Protein AF-A0A2A3XA83-F1 (afdb_monomer)

Structure (mmCIF, N/CA/C/O backbone):
data_AF-A0A2A3XA83-F1
#
_entry.id   AF-A0A2A3XA83-F1
#
loop_
_atom_site.group_PDB
_atom_site.id
_atom_site.type_symbol
_atom_site.label_atom_id
_atom_site.label_alt_id
_atom_site.label_comp_id
_atom_site.label_asym_id
_atom_site.label_entity_id
_atom_site.label_seq_id
_atom_site.pdbx_PDB_ins_code
_atom_site.Cartn_x
_atom_site.Cartn_y
_atom_site.Cartn_z
_atom_site.occupancy
_atom_site.B_iso_or_equiv
_atom_site.auth_seq_id
_atom_site.auth_comp_id
_atom_site.auth_asym_id
_atom_site.auth_atom_id
_atom_site.pdbx_PDB_model_num
ATOM 1 N N . MET A 1 1 ? 29.677 17.473 -40.626 1.00 47.16 1 MET A N 1
ATOM 2 C CA . MET A 1 1 ? 28.884 16.667 -39.670 1.00 47.16 1 MET A CA 1
ATOM 3 C C . MET A 1 1 ? 27.698 17.513 -39.243 1.00 47.16 1 MET A C 1
ATOM 5 O O . MET A 1 1 ? 27.930 18.612 -38.761 1.00 47.16 1 MET A O 1
ATOM 9 N N . SER A 1 2 ? 26.466 17.072 -39.512 1.00 75.50 2 SER A N 1
ATOM 10 C CA . SER A 1 2 ? 25.250 17.830 -39.180 1.00 75.50 2 SER A CA 1
ATOM 11 C C . SER A 1 2 ? 24.711 17.355 -37.833 1.00 75.50 2 SER A C 1
ATOM 13 O O . SER A 1 2 ? 24.489 16.158 -37.663 1.00 75.50 2 SER A O 1
ATOM 15 N N . PHE A 1 3 ? 24.559 18.268 -36.877 1.00 75.31 3 PHE A N 1
ATOM 16 C CA . PHE A 1 3 ? 23.931 17.995 -35.586 1.00 75.31 3 PHE A CA 1
ATOM 17 C C . PHE A 1 3 ? 22.415 18.134 -35.750 1.00 75.31 3 PHE A C 1
ATOM 19 O O . PHE A 1 3 ? 21.944 19.214 -36.106 1.00 75.31 3 PHE A O 1
ATOM 26 N N . ASP A 1 4 ? 21.666 17.052 -35.526 1.00 82.94 4 ASP A N 1
ATOM 27 C CA . ASP A 1 4 ? 20.204 17.062 -35.603 1.00 82.94 4 ASP A CA 1
ATOM 28 C C . ASP A 1 4 ? 19.597 17.196 -34.193 1.00 82.94 4 ASP A C 1
ATOM 30 O O . ASP A 1 4 ? 19.536 16.218 -33.438 1.00 82.94 4 ASP A O 1
ATOM 34 N N . PRO A 1 5 ? 19.103 18.388 -33.820 1.00 84.06 5 PRO A N 1
ATOM 35 C CA . PRO A 1 5 ? 18.567 18.632 -32.488 1.00 84.06 5 PRO A CA 1
ATOM 36 C C . PRO A 1 5 ? 17.322 17.792 -32.175 1.00 84.06 5 PRO A C 1
ATOM 38 O O . PRO A 1 5 ? 17.050 17.532 -31.002 1.00 84.06 5 PRO A O 1
ATOM 41 N N . HIS A 1 6 ? 16.560 17.349 -33.181 1.00 85.31 6 HIS A N 1
ATOM 42 C CA . HIS A 1 6 ? 15.363 16.537 -32.964 1.00 85.31 6 HIS A CA 1
ATOM 43 C C . HIS A 1 6 ? 15.718 15.094 -32.603 1.00 85.31 6 HIS A C 1
ATOM 45 O O . HIS A 1 6 ? 15.090 14.517 -31.707 1.00 85.31 6 HIS A O 1
ATOM 51 N N . ALA A 1 7 ? 16.748 14.539 -33.244 1.00 82.94 7 ALA A N 1
ATOM 52 C CA . ALA A 1 7 ? 17.279 13.221 -32.915 1.00 82.94 7 ALA A CA 1
ATOM 53 C C . ALA A 1 7 ? 17.850 13.194 -31.487 1.00 82.94 7 ALA A C 1
ATOM 55 O O . ALA A 1 7 ? 17.540 12.283 -30.712 1.00 82.94 7 ALA A O 1
ATOM 56 N N . GLU A 1 8 ? 18.589 14.235 -31.098 1.00 86.12 8 GLU A N 1
ATOM 57 C CA . GLU A 1 8 ? 19.139 14.373 -29.746 1.00 86.12 8 GLU A CA 1
ATOM 58 C C . GLU A 1 8 ? 18.025 14.459 -28.685 1.00 86.12 8 GLU A C 1
ATOM 60 O O . GLU A 1 8 ? 18.066 13.783 -27.650 1.00 86.12 8 GLU A O 1
ATOM 65 N N . LEU A 1 9 ? 16.969 15.239 -28.954 1.00 84.62 9 LEU A N 1
ATOM 66 C CA . LEU A 1 9 ? 15.831 15.391 -28.041 1.00 84.62 9 LEU A CA 1
ATOM 67 C C . LEU A 1 9 ? 15.018 14.102 -27.893 1.00 84.62 9 LEU A C 1
ATOM 69 O O . LEU A 1 9 ? 14.528 13.804 -26.799 1.00 84.62 9 LEU A O 1
ATOM 73 N N . ALA A 1 10 ? 14.863 13.334 -28.973 1.00 84.44 10 ALA A N 1
ATOM 74 C CA . ALA A 1 10 ? 14.192 12.040 -28.940 1.00 84.44 10 ALA A CA 1
ATOM 75 C C . ALA A 1 10 ? 14.963 11.042 -28.064 1.00 84.44 10 ALA A C 1
ATO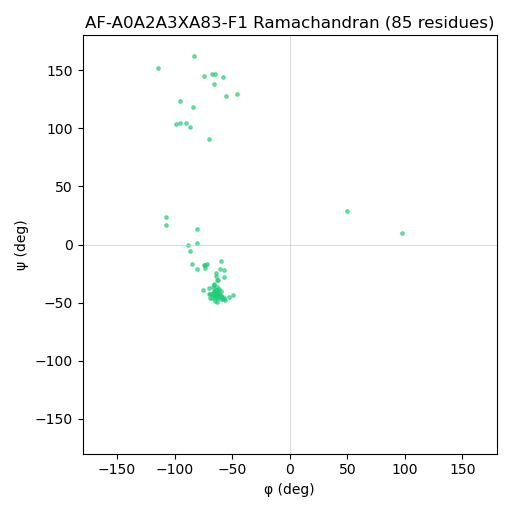M 77 O O . ALA A 1 10 ? 14.363 10.380 -27.211 1.00 84.44 10 ALA A O 1
ATOM 78 N N . GLN A 1 11 ? 16.292 11.001 -28.193 1.00 80.94 11 GLN A N 1
ATOM 79 C CA . GLN A 1 11 ? 17.156 10.168 -27.355 1.00 80.94 11 GLN A CA 1
ATOM 80 C C . GLN A 1 11 ? 17.095 10.583 -25.878 1.00 80.94 11 GLN A C 1
ATOM 82 O O . GLN A 1 11 ? 16.934 9.731 -25.000 1.00 80.94 11 GLN A O 1
ATOM 87 N N . LEU A 1 12 ? 17.119 11.889 -25.594 1.00 83.56 12 LEU A N 1
ATOM 88 C CA . LEU A 1 12 ? 16.951 12.437 -24.244 1.00 83.56 12 LEU A CA 1
ATOM 89 C C . LEU A 1 12 ? 15.601 12.055 -23.627 1.00 83.56 12 LEU A C 1
ATOM 91 O O . LEU A 1 12 ? 15.551 11.584 -22.489 1.00 83.56 12 LEU A O 1
ATOM 95 N N . ARG A 1 13 ? 14.504 12.205 -24.374 1.00 82.81 13 ARG A N 1
ATOM 96 C CA . ARG A 1 13 ? 13.154 11.841 -23.912 1.00 82.81 13 ARG A CA 1
ATOM 97 C C . ARG A 1 13 ? 13.016 10.339 -23.682 1.00 82.81 13 ARG A C 1
ATOM 99 O O . ARG A 1 13 ? 12.417 9.934 -22.685 1.00 82.81 13 ARG A O 1
ATOM 106 N N . HIS A 1 14 ? 13.607 9.518 -24.544 1.00 76.69 14 HIS A N 1
ATOM 107 C CA . HIS A 1 14 ? 13.627 8.067 -24.385 1.00 76.69 14 HIS A CA 1
ATOM 108 C C . HIS A 1 14 ? 14.421 7.648 -23.135 1.00 76.69 14 HIS A C 1
ATOM 110 O O . HIS A 1 14 ? 13.920 6.893 -22.299 1.00 76.69 14 HIS A O 1
ATOM 116 N N . ALA A 1 15 ? 15.607 8.228 -22.923 1.00 74.94 15 ALA A N 1
ATOM 117 C CA . ALA A 1 15 ? 16.407 8.010 -21.7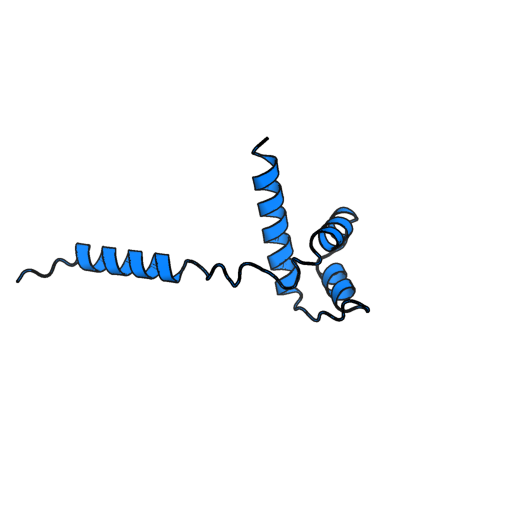19 1.00 74.94 15 ALA A CA 1
ATOM 118 C C . ALA A 1 15 ? 15.681 8.478 -20.443 1.00 74.94 15 ALA A C 1
ATOM 120 O O . ALA A 1 15 ? 15.722 7.803 -19.412 1.00 74.94 15 ALA A O 1
ATOM 121 N N . GLN A 1 16 ? 14.959 9.601 -20.505 1.00 73.31 16 GLN A N 1
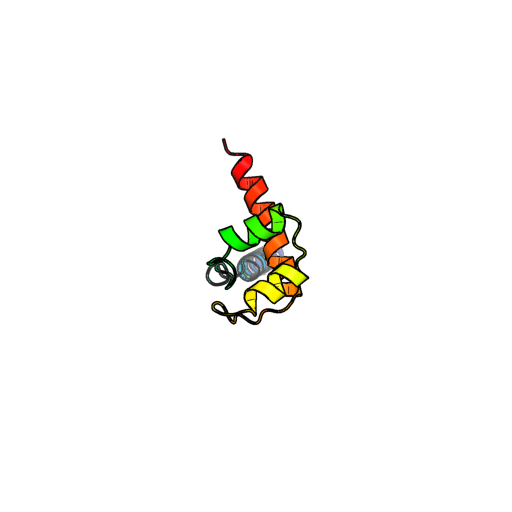ATOM 122 C CA . GLN A 1 16 ? 14.114 10.078 -19.409 1.00 73.31 16 GLN A CA 1
ATOM 123 C C . GLN A 1 16 ? 12.934 9.137 -19.134 1.00 73.31 16 GLN A C 1
ATOM 125 O O . GLN A 1 16 ? 12.633 8.874 -17.971 1.00 73.31 16 GLN A O 1
ATOM 130 N N . ALA A 1 17 ? 12.281 8.597 -20.165 1.00 67.44 17 ALA A N 1
ATOM 131 C CA . ALA A 1 17 ? 11.188 7.639 -20.015 1.00 67.44 17 ALA A CA 1
ATOM 132 C C . ALA A 1 17 ? 11.666 6.327 -19.370 1.00 67.44 17 ALA A C 1
ATOM 134 O O . ALA A 1 17 ? 11.010 5.818 -18.460 1.00 67.44 17 ALA A O 1
ATOM 135 N N . ILE A 1 18 ? 12.843 5.829 -19.759 1.00 62.91 18 ILE A N 1
ATOM 136 C CA . ILE A 1 18 ? 13.475 4.657 -19.138 1.00 62.91 18 ILE A CA 1
ATOM 137 C C . ILE A 1 18 ? 13.867 4.951 -17.686 1.00 62.91 18 ILE A C 1
ATOM 139 O O . ILE A 1 18 ? 13.571 4.149 -16.807 1.00 62.91 18 ILE A O 1
ATOM 143 N N . ARG A 1 19 ? 14.441 6.123 -17.382 1.00 60.31 19 ARG A N 1
ATOM 144 C CA . ARG A 1 19 ? 14.735 6.530 -15.991 1.00 60.31 19 ARG A CA 1
ATOM 145 C C . ARG A 1 19 ? 13.474 6.691 -15.134 1.00 60.31 19 ARG A C 1
ATOM 147 O O . ARG A 1 19 ? 13.516 6.453 -13.930 1.00 60.31 19 ARG A O 1
ATOM 154 N N . ARG A 1 20 ? 12.342 7.070 -15.739 1.00 58.75 20 ARG A N 1
ATOM 155 C CA . ARG A 1 20 ? 11.021 7.120 -15.086 1.00 58.75 20 ARG A CA 1
ATOM 156 C C . ARG A 1 20 ? 10.403 5.735 -14.879 1.00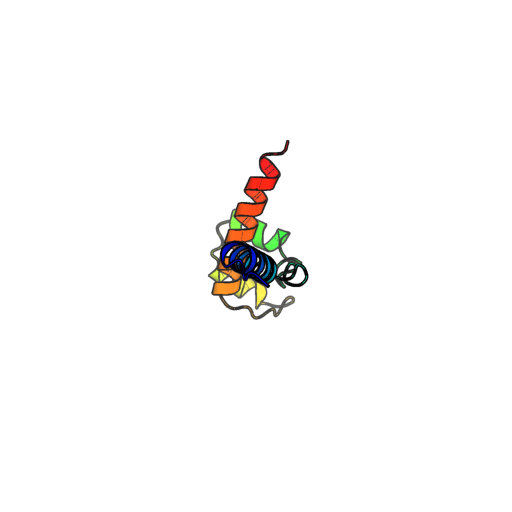 58.75 20 ARG A C 1
ATOM 158 O O . ARG A 1 20 ? 9.500 5.615 -14.046 1.00 58.75 20 ARG A O 1
ATOM 165 N N . ARG A 1 21 ? 10.875 4.687 -15.570 1.00 53.94 21 ARG A N 1
ATOM 166 C CA . ARG A 1 21 ? 10.492 3.299 -15.277 1.00 53.94 21 ARG A CA 1
ATOM 167 C C . ARG A 1 21 ? 11.122 2.899 -13.948 1.00 53.94 21 ARG A C 1
ATOM 169 O O . ARG A 1 21 ? 12.256 2.445 -13.855 1.00 53.94 21 ARG A O 1
ATOM 176 N N . ARG A 1 22 ? 10.350 3.141 -12.892 1.00 54.94 22 ARG A N 1
ATOM 177 C CA . ARG A 1 22 ? 10.639 2.760 -11.510 1.00 54.94 22 ARG A CA 1
ATOM 178 C C . ARG A 1 22 ? 11.122 1.300 -11.483 1.00 54.94 22 ARG A C 1
ATOM 180 O O . ARG A 1 22 ? 10.431 0.457 -12.054 1.00 54.94 22 ARG A O 1
ATOM 187 N N . PRO A 1 23 ? 12.262 0.988 -10.840 1.00 53.25 23 PRO A N 1
ATOM 188 C CA . PRO A 1 23 ? 12.818 -0.359 -10.852 1.00 53.25 23 PRO A CA 1
ATOM 189 C C . PRO A 1 23 ? 11.786 -1.367 -10.356 1.00 53.25 23 PRO A C 1
ATOM 191 O O . PRO A 1 23 ? 11.225 -1.200 -9.271 1.00 53.25 23 PRO A O 1
ATOM 194 N N . TYR A 1 24 ? 11.562 -2.414 -11.143 1.00 48.09 24 TYR A N 1
ATOM 195 C CA . TYR A 1 24 ? 10.621 -3.500 -10.868 1.00 48.09 24 TYR A CA 1
ATOM 196 C C . TYR A 1 24 ? 10.898 -4.223 -9.531 1.00 48.09 24 TYR A C 1
ATOM 198 O O . TYR A 1 24 ? 9.978 -4.760 -8.925 1.00 48.09 24 TYR A O 1
ATOM 206 N N . TRP A 1 25 ? 12.126 -4.140 -9.000 1.00 46.59 25 TRP A N 1
ATOM 207 C CA . TRP A 1 25 ? 12.498 -4.624 -7.659 1.00 46.59 25 TRP A CA 1
ATOM 208 C C . TRP A 1 25 ? 11.979 -3.764 -6.495 1.00 46.59 25 TRP A C 1
ATOM 210 O O . TRP A 1 25 ? 11.858 -4.266 -5.383 1.00 46.59 25 TRP A O 1
ATOM 220 N N . ARG A 1 26 ? 11.570 -2.505 -6.729 1.00 50.12 26 ARG A N 1
ATOM 221 C CA . ARG A 1 26 ? 10.694 -1.757 -5.795 1.00 50.12 26 ARG A CA 1
ATOM 222 C C . ARG A 1 26 ? 9.213 -2.152 -5.954 1.00 50.12 26 ARG A C 1
ATOM 224 O O . ARG A 1 26 ? 8.325 -1.417 -5.523 1.00 50.12 26 ARG A O 1
ATOM 231 N N . GLY A 1 27 ? 8.943 -3.255 -6.653 1.00 54.75 27 GLY A N 1
ATOM 232 C CA . GLY A 1 27 ? 7.613 -3.781 -6.936 1.00 54.75 27 GLY A CA 1
ATOM 233 C C . GLY A 1 27 ? 7.006 -4.578 -5.789 1.00 54.75 27 GLY A C 1
ATOM 234 O O . GLY A 1 27 ? 5.786 -4.656 -5.748 1.00 54.75 27 GLY A O 1
ATOM 235 N N . ARG A 1 28 ? 7.822 -5.087 -4.852 1.00 61.84 28 ARG A N 1
ATOM 236 C CA . ARG A 1 28 ? 7.330 -5.709 -3.620 1.00 61.84 28 ARG A CA 1
ATOM 237 C C . ARG A 1 28 ? 7.316 -4.704 -2.472 1.00 61.84 28 ARG A C 1
ATOM 239 O O . ARG A 1 28 ? 8.367 -4.338 -1.948 1.00 61.84 28 ARG A O 1
ATOM 246 N N . SER A 1 29 ? 6.133 -4.220 -2.107 1.00 76.50 29 SER A N 1
ATOM 247 C CA . SER A 1 29 ? 5.943 -3.487 -0.856 1.00 76.50 29 SER A CA 1
ATOM 248 C C . SER A 1 29 ? 6.208 -4.431 0.314 1.00 76.50 29 SER A C 1
ATOM 250 O O . SER A 1 29 ? 5.840 -5.601 0.263 1.00 76.50 29 SER A O 1
ATOM 252 N N . GLN A 1 30 ? 6.751 -3.923 1.422 1.00 80.69 30 GLN A N 1
ATOM 253 C CA . GLN A 1 30 ? 6.787 -4.683 2.683 1.00 80.69 30 GLN A CA 1
ATOM 254 C C . GLN A 1 30 ? 5.377 -5.052 3.183 1.00 80.69 30 GLN A C 1
ATOM 256 O O . GLN A 1 30 ? 5.233 -5.889 4.064 1.00 80.69 30 GLN A O 1
ATOM 261 N N . LEU A 1 31 ? 4.348 -4.419 2.613 1.00 88.06 31 LEU A N 1
ATOM 262 C CA . LEU A 1 31 ? 2.936 -4.681 2.867 1.00 88.06 31 LEU A CA 1
ATOM 263 C C . LEU A 1 31 ? 2.374 -5.829 2.025 1.00 88.06 31 LEU A C 1
ATOM 265 O O . LEU A 1 31 ? 1.325 -6.359 2.367 1.00 88.06 31 LEU A O 1
ATOM 269 N N . ASP A 1 32 ? 3.060 -6.230 0.952 1.00 86.50 32 ASP A N 1
ATOM 270 C CA . ASP A 1 32 ? 2.544 -7.243 0.031 1.00 86.50 32 ASP A CA 1
ATOM 271 C C . ASP A 1 32 ? 2.340 -8.621 0.684 1.00 86.50 32 ASP A C 1
ATOM 273 O O . ASP A 1 32 ? 1.326 -9.256 0.386 1.00 86.50 32 ASP A O 1
ATOM 277 N N . PRO A 1 33 ? 3.197 -9.082 1.622 1.00 88.69 33 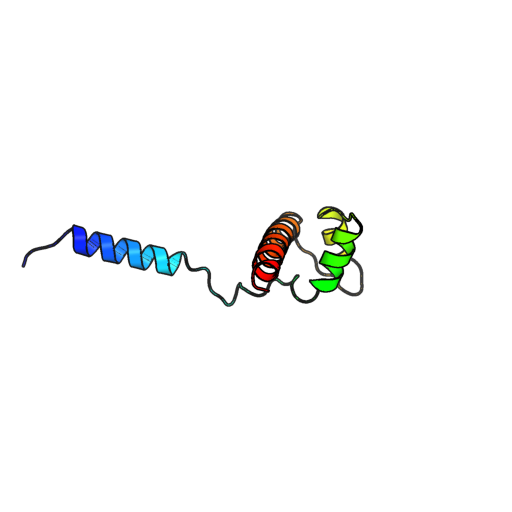PRO A N 1
ATOM 278 C CA . PRO A 1 33 ? 2.933 -10.303 2.385 1.00 88.69 33 PRO A CA 1
ATOM 279 C C . PRO A 1 33 ? 1.651 -10.256 3.224 1.00 88.69 33 PRO A C 1
ATOM 281 O O . PRO A 1 33 ? 1.137 -11.305 3.582 1.00 88.69 33 PRO A O 1
ATOM 284 N N . HIS A 1 34 ? 1.146 -9.059 3.534 1.00 91.06 34 HIS A N 1
ATOM 285 C CA . HIS A 1 34 ? -0.063 -8.839 4.330 1.00 91.06 34 HIS A CA 1
ATOM 286 C C . HIS A 1 34 ? -1.241 -8.358 3.475 1.00 91.06 34 HIS A C 1
ATOM 288 O O . HIS A 1 34 ? -2.193 -7.780 3.996 1.00 91.06 34 HIS A O 1
ATOM 294 N N . THR A 1 35 ? -1.168 -8.522 2.148 1.00 90.50 35 THR A N 1
ATOM 295 C CA . THR A 1 35 ? -2.175 -7.971 1.230 1.00 90.50 35 THR A CA 1
ATOM 296 C C . THR A 1 35 ? -3.571 -8.485 1.552 1.00 90.50 35 THR A C 1
ATOM 298 O O . THR A 1 35 ? -4.503 -7.690 1.625 1.00 90.50 35 THR A O 1
ATOM 301 N N . ALA A 1 36 ? -3.718 -9.795 1.759 1.00 90.31 36 ALA A N 1
ATOM 302 C CA . ALA A 1 36 ? -5.015 -10.410 2.010 1.00 90.31 36 ALA A CA 1
ATOM 303 C C . ALA A 1 36 ? -5.650 -9.866 3.299 1.00 90.31 36 ALA A C 1
ATOM 305 O O . ALA A 1 36 ? -6.810 -9.465 3.296 1.00 90.31 36 ALA A O 1
ATOM 306 N N . GLU A 1 37 ? -4.874 -9.779 4.377 1.00 94.50 37 GLU A N 1
ATOM 307 C CA . GLU A 1 37 ? -5.341 -9.306 5.676 1.00 94.50 37 GLU A CA 1
ATOM 308 C C . GLU A 1 37 ? -5.635 -7.807 5.671 1.00 94.50 37 GLU A C 1
ATOM 310 O O . GLU A 1 37 ? -6.660 -7.379 6.193 1.00 94.50 37 GLU A O 1
ATOM 315 N N . LEU A 1 38 ? -4.766 -7.000 5.055 1.00 93.69 38 LEU A N 1
ATOM 316 C CA . LEU A 1 38 ? -4.973 -5.556 4.945 1.00 93.69 38 LEU A CA 1
ATOM 317 C C . LEU A 1 38 ? -6.221 -5.230 4.121 1.00 93.69 38 LEU A C 1
ATOM 319 O O . LEU A 1 38 ? -6.95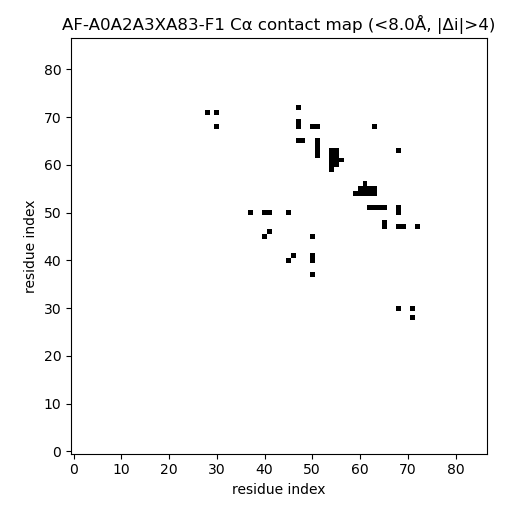5 -4.307 4.469 1.00 93.69 38 LEU A O 1
ATOM 323 N N . LEU A 1 39 ? -6.471 -5.985 3.049 1.00 93.06 39 LEU A N 1
ATOM 324 C CA . LEU A 1 39 ? -7.682 -5.839 2.249 1.00 93.06 39 LEU A CA 1
ATOM 325 C C . LEU A 1 39 ? -8.920 -6.307 3.012 1.00 93.06 39 LEU A C 1
ATOM 327 O O . LEU A 1 39 ? -9.90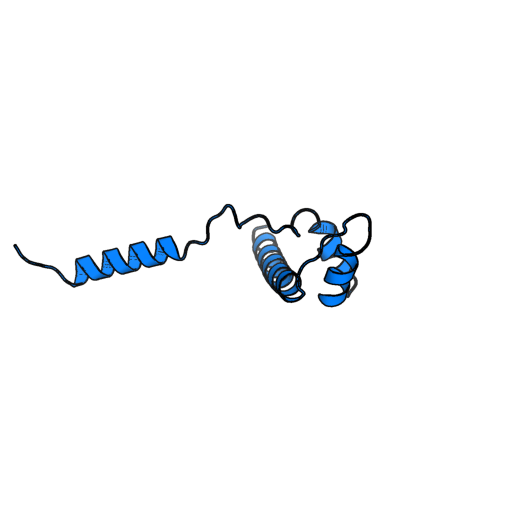4 -5.586 3.005 1.00 93.06 39 LEU A O 1
ATOM 331 N N . ALA A 1 40 ? -8.863 -7.429 3.733 1.00 94.38 40 ALA A N 1
ATOM 332 C CA . ALA A 1 40 ? -9.981 -7.886 4.560 1.00 94.38 40 ALA A CA 1
ATOM 333 C C . ALA A 1 40 ? -10.344 -6.874 5.663 1.00 94.38 40 ALA A C 1
ATOM 335 O O . ALA A 1 40 ? -11.517 -6.591 5.886 1.00 94.38 40 ALA A O 1
ATOM 336 N N . LEU A 1 41 ? -9.341 -6.283 6.321 1.00 94.81 41 LEU A N 1
ATOM 337 C CA . LEU A 1 41 ? -9.549 -5.208 7.295 1.00 94.81 41 LEU A CA 1
ATOM 338 C C . LEU A 1 41 ? -10.168 -3.972 6.638 1.00 94.81 41 LEU A C 1
ATOM 340 O O . LEU A 1 41 ? -11.081 -3.371 7.198 1.00 94.81 41 LEU A O 1
ATOM 344 N N . HIS A 1 42 ? -9.687 -3.592 5.455 1.00 93.81 42 HIS A N 1
ATOM 345 C CA . HIS A 1 42 ? -10.235 -2.457 4.722 1.00 93.81 42 HIS A CA 1
ATOM 346 C C . HIS A 1 42 ? -11.680 -2.697 4.265 1.00 93.81 42 HIS A C 1
ATOM 348 O O . HIS A 1 42 ? -12.519 -1.817 4.432 1.00 93.81 42 HIS A O 1
ATOM 354 N N . ASP A 1 43 ? -11.980 -3.897 3.765 1.00 91.88 43 ASP A N 1
ATOM 355 C CA . ASP A 1 43 ? -13.320 -4.324 3.358 1.00 91.88 43 ASP A CA 1
ATOM 356 C C . ASP A 1 43 ? -14.277 -4.357 4.582 1.00 91.88 43 ASP A C 1
ATOM 358 O O . ASP A 1 43 ? -15.470 -4.100 4.441 1.00 91.88 43 ASP A O 1
ATOM 362 N N . ALA A 1 44 ? -13.753 -4.562 5.802 1.00 95.38 44 ALA A N 1
ATOM 363 C CA . ALA A 1 44 ? -14.480 -4.418 7.072 1.00 95.38 44 ALA A CA 1
ATOM 364 C C . ALA A 1 44 ? -14.622 -2.960 7.575 1.00 95.38 44 ALA A C 1
ATOM 366 O O . ALA A 1 44 ? -15.190 -2.730 8.642 1.00 95.38 44 ALA A O 1
ATOM 367 N N . GLY A 1 45 ? -14.109 -1.972 6.833 1.00 95.00 45 GLY A N 1
ATOM 368 C CA . GLY A 1 45 ? -14.212 -0.544 7.153 1.00 95.00 45 GLY A CA 1
ATOM 369 C C . GLY A 1 45 ? -12.994 0.065 7.855 1.00 95.00 45 GLY A C 1
ATOM 370 O O . GLY A 1 45 ? -13.066 1.209 8.304 1.00 95.00 45 GLY A O 1
ATOM 371 N N . ALA A 1 46 ? -11.867 -0.650 7.955 1.00 94.31 46 ALA A N 1
ATOM 372 C CA . ALA A 1 46 ? -10.658 -0.112 8.576 1.00 94.31 46 ALA A CA 1
ATOM 373 C C . ALA A 1 46 ? -10.065 1.058 7.775 1.00 94.31 46 ALA A C 1
ATOM 375 O O . ALA A 1 46 ? -9.934 1.016 6.542 1.00 94.31 46 ALA A O 1
ATOM 376 N N . THR A 1 47 ? -9.627 2.090 8.498 1.00 93.94 47 THR A N 1
ATOM 377 C CA . THR A 1 47 ? -8.938 3.241 7.910 1.00 93.94 47 THR A CA 1
ATOM 378 C C . THR A 1 47 ? -7.444 2.950 7.709 1.00 93.94 47 THR A C 1
ATOM 380 O O . THR A 1 47 ? -6.881 2.065 8.359 1.00 93.94 47 THR A O 1
ATOM 383 N N . PRO A 1 48 ? -6.725 3.716 6.865 1.00 92.56 48 PRO A N 1
ATOM 384 C CA . PRO A 1 48 ? -5.278 3.548 6.708 1.00 92.56 48 PRO A CA 1
ATOM 385 C C . PRO A 1 48 ? -4.481 3.694 8.018 1.00 92.56 48 PRO A C 1
ATOM 387 O O . PRO A 1 48 ? -3.422 3.080 8.164 1.00 92.56 48 PRO A O 1
ATOM 390 N N . ALA A 1 49 ? -4.987 4.468 8.985 1.00 94.06 49 ALA A N 1
ATOM 391 C CA . ALA A 1 49 ? -4.389 4.597 10.312 1.00 94.06 49 ALA A CA 1
ATOM 392 C C . ALA A 1 49 ? -4.552 3.316 11.149 1.00 94.06 49 ALA A C 1
ATOM 394 O O . ALA A 1 49 ? -3.616 2.916 11.847 1.00 94.06 49 ALA A O 1
ATOM 395 N N . ASP A 1 50 ? -5.699 2.641 11.037 1.00 95.00 50 ASP A N 1
ATOM 396 C CA . ASP A 1 50 ? -5.948 1.356 11.699 1.00 95.00 50 ASP A CA 1
ATOM 397 C C . ASP A 1 50 ? -5.063 0.261 11.108 1.00 95.00 50 ASP A C 1
ATOM 399 O O . ASP A 1 50 ? -4.422 -0.487 11.845 1.00 95.00 50 ASP A O 1
ATOM 403 N N . LEU A 1 51 ? -4.934 0.233 9.778 1.00 94.31 51 LEU A N 1
ATOM 404 C CA . LEU A 1 51 ? -4.027 -0.674 9.074 1.00 94.31 51 LEU A CA 1
ATOM 405 C C . LEU A 1 51 ? -2.569 -0.468 9.512 1.00 94.31 51 LEU A C 1
ATOM 407 O O . LEU A 1 51 ? -1.864 -1.431 9.809 1.00 94.31 51 LEU A O 1
ATOM 411 N N . GLN A 1 52 ? -2.113 0.785 9.621 1.00 94.62 52 GLN A N 1
ATOM 412 C CA . GLN A 1 52 ? -0.777 1.097 10.136 1.00 94.62 52 GLN A CA 1
ATOM 413 C C . GLN A 1 52 ? -0.582 0.576 11.566 1.00 94.62 52 GLN A C 1
ATOM 415 O O . GLN A 1 52 ? 0.463 0.001 11.883 1.00 94.62 52 GLN A O 1
ATOM 420 N N . ARG A 1 53 ? -1.575 0.780 12.437 1.00 94.56 53 ARG A N 1
ATOM 421 C CA . ARG A 1 53 ? -1.525 0.317 13.827 1.00 94.56 53 ARG A CA 1
ATOM 422 C C . ARG A 1 53 ? -1.478 -1.201 13.902 1.00 94.56 53 ARG A C 1
ATOM 424 O O . ARG A 1 53 ? -0.654 -1.742 14.631 1.00 94.56 53 ARG A O 1
ATOM 431 N N . TRP A 1 54 ? -2.298 -1.876 13.105 1.00 94.81 54 TRP A N 1
ATOM 432 C CA . TRP A 1 54 ? -2.329 -3.330 13.015 1.00 94.81 54 TRP A CA 1
ATOM 433 C C . TRP A 1 54 ? -0.977 -3.915 12.582 1.00 94.81 54 TRP A C 1
ATOM 435 O O . TRP A 1 54 ? -0.519 -4.896 13.163 1.00 94.81 54 TRP A O 1
ATOM 445 N N . LEU A 1 55 ? -0.285 -3.270 11.635 1.00 93.81 55 LEU A N 1
ATOM 446 C CA . LEU A 1 55 ? 1.064 -3.667 11.209 1.00 93.81 55 LEU A CA 1
ATOM 447 C C . LEU A 1 55 ? 2.115 -3.489 12.310 1.00 93.81 55 LEU A C 1
ATOM 449 O O . LEU A 1 55 ? 3.039 -4.296 12.420 1.00 93.81 55 LEU A O 1
ATOM 453 N N . ALA A 1 56 ? 1.981 -2.452 13.139 1.00 92.81 56 ALA A N 1
ATOM 454 C CA . ALA A 1 56 ? 2.895 -2.196 14.248 1.00 92.81 56 ALA A CA 1
ATOM 455 C C . ALA A 1 56 ? 2.702 -3.171 15.428 1.00 92.81 56 ALA A 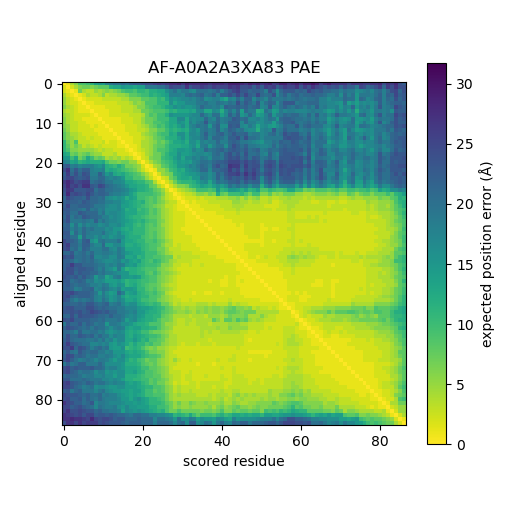C 1
ATOM 457 O O . ALA A 1 56 ? 3.625 -3.346 16.231 1.00 92.81 56 ALA A O 1
ATOM 458 N N . THR A 1 57 ? 1.539 -3.818 15.526 1.00 92.44 57 THR A N 1
ATOM 459 C CA . THR A 1 57 ? 1.204 -4.773 16.589 1.00 92.44 57 THR A CA 1
ATOM 460 C C . THR A 1 57 ? 1.925 -6.122 16.392 1.00 92.44 57 THR A C 1
ATOM 462 O O . THR A 1 57 ? 2.148 -6.567 15.257 1.00 92.44 57 THR A O 1
ATOM 465 N N . PRO A 1 58 ? 2.335 -6.809 17.476 1.00 86.94 58 PRO A N 1
ATOM 466 C CA . PRO A 1 58 ? 2.847 -8.175 17.391 1.00 86.94 58 PRO A CA 1
ATOM 467 C C . PRO A 1 58 ? 1.818 -9.132 16.762 1.00 86.94 58 PRO A C 1
ATOM 469 O O . PRO A 1 58 ? 0.623 -8.977 17.002 1.00 86.94 58 PRO A O 1
ATOM 472 N N . PRO A 1 59 ? 2.248 -10.129 15.969 1.00 86.50 59 PRO A N 1
ATOM 473 C CA . PRO A 1 59 ? 3.634 -10.534 15.711 1.00 86.50 59 PRO A CA 1
ATOM 474 C C . PRO A 1 59 ? 4.340 -9.772 14.573 1.00 86.50 59 PRO A C 1
ATOM 476 O O . PRO A 1 59 ? 5.535 -9.969 14.383 1.00 86.50 59 PRO A O 1
ATOM 479 N N . ARG A 1 60 ? 3.646 -8.899 13.827 1.00 89.12 60 ARG A N 1
ATOM 480 C CA . ARG A 1 60 ? 4.194 -8.255 12.615 1.00 89.12 60 ARG A CA 1
ATOM 481 C C . ARG A 1 60 ? 5.297 -7.249 12.934 1.00 89.12 60 ARG A C 1
ATOM 483 O O . ARG A 1 60 ? 6.343 -7.269 12.294 1.00 89.12 60 ARG A O 1
ATOM 490 N N . ARG A 1 61 ? 5.065 -6.382 13.931 1.00 88.38 61 ARG A N 1
ATOM 491 C CA . ARG A 1 61 ? 6.013 -5.341 14.396 1.00 88.38 61 ARG A CA 1
ATOM 492 C C . ARG A 1 61 ? 6.586 -4.480 13.252 1.00 88.38 61 ARG A C 1
ATOM 494 O O . ARG A 1 61 ? 7.691 -3.947 13.361 1.00 88.38 61 ARG A O 1
ATOM 501 N N . LEU A 1 62 ? 5.832 -4.316 12.166 1.00 88.50 62 LEU A N 1
ATOM 502 C CA . LEU A 1 62 ? 6.239 -3.599 10.966 1.00 88.50 62 LEU A CA 1
ATOM 503 C C . LEU A 1 62 ? 5.858 -2.120 11.094 1.00 88.50 62 LEU A C 1
ATOM 505 O O . LEU A 1 62 ? 4.699 -1.732 10.954 1.00 88.50 62 LEU A O 1
ATOM 509 N N . ARG A 1 63 ? 6.856 -1.273 11.361 1.00 89.56 63 ARG A N 1
ATOM 510 C CA . ARG A 1 63 ? 6.669 0.179 11.477 1.00 89.56 63 ARG A CA 1
ATOM 511 C C . ARG A 1 63 ? 6.776 0.841 10.106 1.00 89.56 63 ARG A C 1
ATOM 513 O O . ARG A 1 63 ? 7.872 1.073 9.607 1.00 89.56 63 ARG A O 1
ATOM 520 N N . VAL A 1 64 ? 5.633 1.175 9.519 1.00 89.12 64 VAL A N 1
ATOM 521 C CA . VAL A 1 64 ? 5.537 1.937 8.265 1.00 89.12 64 VAL A CA 1
ATOM 522 C C . VAL A 1 64 ? 4.883 3.294 8.501 1.00 89.12 64 VAL A C 1
ATOM 524 O O . VAL A 1 64 ? 4.064 3.457 9.403 1.00 89.12 64 VAL A O 1
ATOM 527 N N . ALA A 1 65 ? 5.235 4.278 7.675 1.00 91.56 65 ALA A N 1
ATOM 528 C CA . ALA A 1 65 ? 4.562 5.569 7.680 1.00 91.56 65 ALA A CA 1
ATOM 529 C C . ALA A 1 65 ? 3.116 5.435 7.175 1.00 91.56 65 ALA A C 1
ATOM 531 O O . ALA A 1 65 ? 2.850 4.675 6.241 1.00 91.56 65 ALA A O 1
ATOM 532 N N . HIS A 1 66 ? 2.209 6.253 7.715 1.00 92.06 66 HIS A N 1
ATOM 533 C CA . HIS A 1 66 ? 0.826 6.366 7.238 1.00 92.06 66 HIS A CA 1
ATOM 534 C C . HIS A 1 66 ? 0.752 6.561 5.714 1.00 92.06 66 HIS A C 1
ATOM 536 O O . HIS A 1 66 ? -0.025 5.912 5.017 1.00 92.06 66 HIS A O 1
ATOM 542 N N . SER A 1 67 ? 1.622 7.421 5.173 1.00 90.50 67 SER A N 1
ATOM 543 C CA . SER A 1 67 ? 1.701 7.712 3.739 1.00 90.50 67 SER A CA 1
ATOM 544 C C . SER A 1 67 ? 2.076 6.490 2.896 1.00 90.50 67 SER A C 1
ATOM 546 O O . SER A 1 67 ? 1.619 6.375 1.758 1.00 90.50 67 SER A O 1
ATOM 548 N N . THR A 1 68 ? 2.860 5.559 3.445 1.00 90.38 68 THR A N 1
ATOM 549 C CA . THR A 1 68 ? 3.183 4.283 2.798 1.00 90.38 68 THR A CA 1
ATOM 550 C C . THR A 1 68 ? 1.944 3.403 2.704 1.00 90.38 68 THR A C 1
ATOM 552 O O . THR A 1 68 ? 1.666 2.886 1.625 1.00 90.38 68 THR A O 1
ATOM 555 N N . VAL A 1 69 ? 1.170 3.292 3.789 1.00 91.88 69 VAL A N 1
ATOM 556 C CA . VAL A 1 69 ? -0.073 2.504 3.824 1.00 91.88 69 VAL A CA 1
ATOM 557 C C . VAL A 1 69 ? -1.117 3.096 2.882 1.00 91.88 69 VAL A C 1
ATOM 559 O O . VAL A 1 69 ? -1.645 2.384 2.036 1.00 91.88 69 VAL A O 1
ATOM 562 N N . ALA A 1 70 ? -1.348 4.410 2.941 1.00 91.69 70 ALA A N 1
ATOM 563 C CA . ALA A 1 70 ? -2.300 5.091 2.065 1.00 91.69 70 ALA A CA 1
ATOM 564 C C . ALA A 1 70 ? -1.925 4.959 0.577 1.00 91.69 70 ALA A C 1
ATOM 566 O O . ALA A 1 70 ? -2.773 4.670 -0.269 1.00 91.69 70 ALA A O 1
ATOM 567 N N . ARG A 1 71 ? -0.637 5.133 0.241 1.00 89.94 71 ARG A N 1
ATOM 568 C CA . ARG A 1 71 ? -0.143 4.964 -1.134 1.00 89.94 71 ARG A CA 1
ATOM 569 C C . ARG A 1 71 ? -0.285 3.523 -1.612 1.00 89.94 71 ARG A C 1
ATOM 571 O O . ARG A 1 71 ? -0.649 3.311 -2.768 1.00 89.94 71 ARG A O 1
ATOM 578 N N . TRP A 1 72 ? 0.050 2.560 -0.758 1.00 92.25 72 TRP A N 1
ATOM 579 C CA . TRP A 1 72 ? -0.077 1.144 -1.072 1.00 92.25 72 TRP A CA 1
ATOM 580 C C . TRP A 1 72 ? -1.541 0.774 -1.297 1.00 92.25 72 TRP A C 1
ATOM 582 O O . TRP A 1 72 ? -1.855 0.268 -2.366 1.00 92.25 72 TRP A O 1
ATOM 592 N N . LEU A 1 73 ? -2.439 1.156 -0.385 1.00 91.94 73 LEU A N 1
ATOM 593 C CA . LEU A 1 73 ? -3.869 0.867 -0.482 1.00 91.94 73 LEU A CA 1
ATOM 594 C C . LEU A 1 73 ? -4.462 1.398 -1.790 1.00 91.94 73 LEU A C 1
ATOM 596 O O . LEU A 1 73 ? -5.102 0.650 -2.522 1.00 91.94 73 LEU A O 1
ATOM 600 N N . ARG A 1 74 ? -4.173 2.657 -2.146 1.00 90.50 74 ARG A N 1
ATOM 601 C CA . ARG A 1 74 ? -4.625 3.244 -3.417 1.00 90.50 74 ARG A CA 1
ATOM 602 C C . ARG A 1 74 ? -4.153 2.428 -4.622 1.00 90.50 74 ARG A C 1
ATOM 604 O O . ARG A 1 74 ? -4.945 2.155 -5.514 1.00 90.50 74 ARG A O 1
ATOM 611 N N . ARG A 1 75 ? -2.877 2.028 -4.649 1.00 88.69 75 ARG A N 1
ATOM 612 C CA . ARG A 1 75 ? -2.329 1.197 -5.731 1.00 88.69 75 ARG A CA 1
ATOM 613 C C . ARG A 1 75 ? -3.003 -0.176 -5.781 1.00 88.69 75 ARG A C 1
ATOM 615 O O . ARG A 1 75 ? -3.349 -0.620 -6.869 1.00 88.69 75 ARG A O 1
ATOM 622 N N . THR A 1 76 ? -3.177 -0.830 -4.636 1.00 89.12 76 THR A N 1
ATOM 623 C CA . THR A 1 76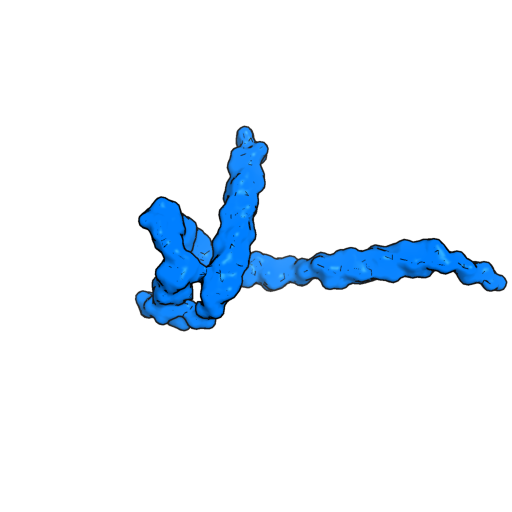 ? -3.758 -2.175 -4.538 1.00 89.12 76 THR A CA 1
ATOM 624 C C . THR A 1 76 ? -5.226 -2.180 -4.953 1.00 89.12 76 THR A C 1
ATOM 626 O O . THR A 1 76 ? -5.640 -3.072 -5.684 1.00 89.12 76 THR A O 1
ATOM 629 N N . LEU A 1 77 ? -6.004 -1.164 -4.568 1.00 88.88 77 LEU A N 1
ATOM 630 C CA . LEU A 1 77 ? -7.396 -1.014 -5.002 1.00 88.88 77 LEU A CA 1
ATOM 631 C C . LEU A 1 77 ? -7.503 -0.752 -6.508 1.00 88.88 77 LEU A C 1
ATOM 633 O O . LEU A 1 77 ? -8.332 -1.367 -7.170 1.00 88.88 77 LEU A O 1
ATOM 637 N N . THR A 1 78 ? -6.638 0.099 -7.073 1.00 88.88 78 THR A N 1
ATOM 638 C CA . THR A 1 78 ? -6.582 0.295 -8.531 1.00 88.88 78 THR A CA 1
ATOM 639 C C . THR A 1 78 ? -6.197 -0.995 -9.255 1.00 88.88 78 THR A C 1
ATOM 641 O O . THR A 1 78 ? -6.819 -1.333 -10.254 1.00 88.88 78 THR A O 1
ATOM 644 N N . GLN A 1 79 ? -5.220 -1.751 -8.745 1.00 84.06 79 GLN A N 1
ATOM 645 C CA . GLN A 1 79 ? -4.837 -3.035 -9.338 1.00 84.06 79 GLN A CA 1
ATOM 646 C C . GLN A 1 79 ? -5.974 -4.063 -9.249 1.00 84.06 79 GLN A C 1
ATOM 648 O O . GLN A 1 79 ? -6.258 -4.722 -10.242 1.00 84.06 79 GLN A O 1
ATOM 653 N N . ARG A 1 80 ? -6.667 -4.151 -8.100 1.00 82.31 80 ARG A N 1
ATOM 654 C CA . ARG A 1 80 ? -7.872 -4.982 -7.932 1.00 82.31 80 ARG A CA 1
ATOM 655 C C . ARG A 1 80 ? -8.904 -4.660 -9.016 1.00 82.31 80 ARG A C 1
ATOM 657 O O . ARG A 1 80 ? -9.444 -5.582 -9.602 1.00 82.31 80 ARG A O 1
ATOM 664 N N . GLN A 1 81 ? -9.163 -3.384 -9.303 1.00 80.62 81 GLN A N 1
ATOM 665 C CA . GLN A 1 81 ? -10.127 -2.983 -10.338 1.00 80.62 81 GLN A CA 1
ATOM 666 C C . GLN A 1 81 ? -9.699 -3.422 -11.745 1.00 80.62 81 GLN A C 1
ATOM 668 O O . GLN A 1 81 ? -10.536 -3.890 -12.511 1.00 80.62 81 GLN A O 1
ATOM 673 N N . THR A 1 82 ? -8.408 -3.319 -12.073 1.00 78.06 82 THR A N 1
ATOM 674 C CA . THR A 1 82 ? -7.871 -3.773 -13.366 1.00 78.06 82 THR A CA 1
ATOM 675 C C . THR A 1 82 ? -8.003 -5.288 -13.547 1.00 78.06 82 THR A C 1
ATOM 677 O O . THR A 1 82 ? -8.419 -5.742 -14.611 1.00 78.06 82 THR A O 1
ATOM 680 N N . ASP A 1 83 ? -7.702 -6.076 -12.511 1.00 75.19 83 ASP A N 1
ATOM 681 C CA . ASP A 1 83 ? -7.790 -7.542 -12.568 1.00 75.19 83 ASP A CA 1
ATOM 682 C C . ASP A 1 83 ? -9.242 -8.030 -12.746 1.00 75.19 83 ASP A C 1
ATOM 684 O O . ASP A 1 83 ? -9.484 -9.008 -13.452 1.00 75.19 83 ASP A O 1
ATOM 688 N N . GLN A 1 84 ? -10.223 -7.328 -12.164 1.00 64.94 84 GLN A N 1
ATOM 689 C CA . GLN A 1 84 ? -11.650 -7.680 -12.266 1.00 64.94 84 GLN A CA 1
ATOM 690 C C . GLN A 1 84 ? -12.253 -7.421 -13.661 1.00 64.94 84 GLN A C 1
ATOM 692 O O . GLN A 1 84 ? -13.314 -7.954 -13.965 1.00 64.94 84 GLN A O 1
ATOM 697 N N . GLY A 1 85 ? -11.597 -6.627 -14.518 1.00 61.25 85 GLY A N 1
ATOM 698 C CA . GLY A 1 85 ? -12.066 -6.313 -15.876 1.00 61.25 85 GLY A CA 1
ATOM 699 C C . GLY A 1 85 ? -11.618 -7.294 -16.967 1.00 61.25 85 GLY A C 1
ATOM 700 O O . GLY A 1 85 ? -11.951 -7.088 -18.129 1.00 61.25 85 GLY A O 1
ATOM 701 N N . THR A 1 86 ? -10.846 -8.330 -16.620 1.00 55.56 86 THR A N 1
ATOM 702 C CA . THR A 1 86 ? -10.255 -9.279 -17.590 1.00 55.56 86 THR A CA 1
ATOM 703 C C . THR A 1 86 ? -10.933 -10.658 -17.558 1.00 55.56 86 THR A C 1
ATOM 705 O O . THR A 1 86 ? -10.316 -11.657 -17.920 1.00 55.56 86 THR A O 1
ATOM 708 N N . ARG A 1 87 ? -12.189 -10.754 -17.107 1.00 43.03 87 ARG A N 1
ATOM 709 C CA . ARG A 1 87 ? -12.922 -12.026 -17.039 1.00 43.03 87 ARG A CA 1
ATOM 710 C C . ARG A 1 87 ? -14.214 -11.999 -17.837 1.00 43.03 87 ARG A C 1
ATOM 712 O O . ARG A 1 87 ? -14.912 -10.967 -17.768 1.00 43.03 87 ARG A O 1
#

Radius of gyration: 19.71 Å; Cα contacts (8 Å, |Δi|>4): 31; chains: 1; bounding box: 43×31×57 Å

Solvent-accessible surface area (backbone atoms only — not comparable to full-atom values): 5260 Å² total; per-residue (Å²): 137,85,86,57,70,65,62,54,49,51,52,51,52,50,53,49,52,54,69,64,54,68,62,72,82,74,64,69,52,93,57,57,90,44,42,70,60,53,48,53,42,39,76,73,67,49,50,52,67,52,51,40,50,58,34,44,35,82,92,66,58,43,86,67,56,57,69,55,46,47,54,47,50,54,51,53,54,53,49,53,56,58,63,68,73,76,119

Secondary structure (DSSP, 8-state):
----HHHHHHHHHHHHHHHHS--GGGGS-TTGGGHHHHHHHHHTT--HHHHHHHHHSTTT-----HHHHHHHHHHHHHHHHHHHT--

pLDDT: mean 81.74, std 14.28, range [43.03, 95.38]

Foldseek 3Di:
DDDDVVVVVVVVVVVVVVVVPDPCVVVDDPCNVVLVVLVVCVVVPDDLVNSQVVCCDPPNVDHDDSVSSVVVVVVSVVVVVVVVVPD

Mean predicted aligned error: 10.14 Å

Nearest PDB structures (foldseek):
  4u7b-assembly2_G-2  TM=7.283E-01  e=1.465E+00  Drosophila mauritiana
  4r79-assembly1_B  TM=7.297E-01  e=3.839E+00  Drosophila mauritiana
  3hot-assembly1_B  TM=7.001E-01  e=4.365E+00  Drosophila mauritiana
  7s03-assembly1_A-2  TM=6.689E-01  e=9.433E+00  Homo sapiens
  7nrn-assembly1_A  TM=5.889E-01  e=7.780E+00  Mus musculus

Sequence (87 aa):
MSFDPHAELAQLRHAQAIRRRRPYWRGRSQLDPHTAELLALHDAGATPADLQRWLATPPRRLRVAHSTVARWLRRTLTQRQTDQGTR